Protein AF-A0A959Z1Q7-F1 (afdb_monomer_lite)

Secondary structure (DSSP, 8-state):
---S-EEEEEETTEEEEEEE---SS--TTEEEEEEE-TTSS-EEEEEEETTT-BEEEEEEES--B-HHHHHHHHHHT-BHHHHHHTHHHHBS-GGGHHHHHHHHHHHHS----

Structure (mmCIF, N/CA/C/O backbone):
data_AF-A0A959Z1Q7-F1
#
_entry.id   AF-A0A959Z1Q7-F1
#
loop_
_atom_site.group_PDB
_atom_site.id
_atom_site.type_symbol
_atom_site.label_atom_id
_atom_site.label_alt_id
_atom_site.label_comp_id
_atom_site.label_asym_id
_atom_site.label_entity_id
_atom_site.label_seq_id
_atom_site.pdbx_PDB_ins_code
_atom_site.Cartn_x
_atom_site.Cartn_y
_atom_site.Cartn_z
_atom_site.occupancy
_atom_site.B_iso_or_equiv
_atom_site.auth_seq_id
_atom_site.auth_comp_id
_atom_site.auth_asym_id
_atom_site.auth_atom_id
_atom_site.pdbx_PDB_model_num
ATOM 1 N N . ASP A 1 1 ? -19.146 14.866 0.026 1.00 66.06 1 ASP A N 1
ATOM 2 C CA . ASP A 1 1 ? -17.969 14.614 0.869 1.00 66.06 1 ASP A CA 1
ATOM 3 C C . ASP A 1 1 ? -16.755 14.454 -0.029 1.00 66.06 1 ASP A C 1
ATOM 5 O O . ASP A 1 1 ? -16.896 13.738 -1.025 1.00 66.06 1 ASP A O 1
ATOM 9 N N . PRO A 1 2 ? -15.617 15.128 0.222 1.00 77.12 2 PRO A N 1
ATOM 10 C CA . PRO A 1 2 ? -14.383 14.771 -0.466 1.00 77.12 2 PRO A CA 1
ATOM 11 C C . PRO A 1 2 ? -14.066 13.305 -0.141 1.00 77.12 2 PRO A C 1
ATOM 13 O O . PRO A 1 2 ? -14.226 12.868 0.996 1.00 77.12 2 PRO A O 1
ATOM 16 N N . GLY A 1 3 ? -13.722 12.517 -1.159 1.00 86.31 3 GLY A N 1
ATOM 17 C CA . GLY A 1 3 ? -13.393 11.102 -0.981 1.00 86.31 3 GLY A CA 1
ATOM 18 C C . GLY A 1 3 ? -12.145 10.868 -0.126 1.00 86.31 3 GLY A C 1
ATOM 19 O O . GLY A 1 3 ? -11.521 11.827 0.335 1.00 86.31 3 GLY A O 1
ATOM 20 N N . PRO A 1 4 ? -11.753 9.595 0.061 1.00 94.50 4 PRO A N 1
ATOM 21 C CA . PRO A 1 4 ? -10.433 9.246 0.568 1.00 94.50 4 PRO A CA 1
ATOM 22 C C . PRO A 1 4 ? -9.332 10.080 -0.093 1.00 94.50 4 PRO A C 1
ATOM 24 O O . PRO A 1 4 ? -9.371 10.353 -1.295 1.00 94.50 4 PRO A O 1
ATOM 27 N N . TRP A 1 5 ? -8.343 10.493 0.699 1.00 95.12 5 TRP A N 1
ATOM 28 C CA . TRP A 1 5 ? -7.216 11.252 0.173 1.00 95.12 5 TRP A CA 1
ATOM 29 C C . TRP A 1 5 ? -6.472 10.432 -0.884 1.00 95.12 5 TRP A C 1
ATOM 31 O O . TRP A 1 5 ? -6.224 9.240 -0.692 1.00 95.12 5 TRP A O 1
ATOM 41 N N . PHE A 1 6 ? -6.111 11.075 -1.991 1.00 95.31 6 PHE A N 1
ATOM 42 C CA . PHE A 1 6 ? -5.273 10.474 -3.016 1.00 95.31 6 PHE A CA 1
ATOM 43 C C . PHE A 1 6 ? -4.329 11.521 -3.604 1.00 95.31 6 PHE A C 1
ATOM 45 O O . PHE A 1 6 ? -4.653 12.710 -3.681 1.00 95.31 6 PHE A O 1
ATOM 52 N N . ASN A 1 7 ? -3.171 11.065 -4.063 1.00 95.12 7 ASN A N 1
ATOM 53 C CA . ASN A 1 7 ? -2.274 11.857 -4.884 1.00 95.12 7 ASN A CA 1
ATOM 54 C C . ASN A 1 7 ? -1.623 10.964 -5.943 1.00 95.12 7 ASN A C 1
ATOM 56 O O . ASN A 1 7 ? -1.340 9.792 -5.704 1.00 95.12 7 ASN A O 1
ATOM 60 N N . SER A 1 8 ? -1.394 11.518 -7.127 1.00 93.81 8 SER A N 1
ATOM 61 C CA . SER A 1 8 ? -0.656 10.842 -8.187 1.00 93.81 8 SER A CA 1
ATOM 62 C C . SER A 1 8 ? 0.303 11.814 -8.849 1.00 93.81 8 SER A C 1
ATOM 64 O O . SER A 1 8 ? -0.072 12.948 -9.152 1.00 93.81 8 SER A O 1
ATOM 66 N N . ALA A 1 9 ? 1.509 11.343 -9.131 1.00 93.94 9 ALA A N 1
ATOM 67 C CA . ALA A 1 9 ? 2.530 12.072 -9.855 1.00 93.94 9 ALA A CA 1
ATOM 68 C C . ALA A 1 9 ? 3.157 11.161 -10.911 1.00 93.94 9 ALA A C 1
ATOM 70 O O . ALA A 1 9 ? 3.268 9.949 -10.732 1.00 93.94 9 ALA A O 1
ATOM 71 N N . LYS A 1 10 ? 3.588 11.758 -12.019 1.00 91.25 10 LYS A N 1
ATOM 72 C CA . LYS A 1 10 ? 4.321 11.060 -13.071 1.00 91.25 10 LYS A CA 1
ATOM 73 C C . LYS A 1 10 ? 5.667 11.738 -13.272 1.00 91.25 10 LYS A C 1
ATOM 75 O O . LYS A 1 10 ? 5.722 12.930 -13.567 1.00 91.25 10 LYS A O 1
ATOM 80 N N . PHE A 1 11 ? 6.736 10.970 -13.118 1.00 84.56 11 PHE A N 1
ATOM 81 C CA . PHE A 1 11 ? 8.116 11.404 -13.292 1.00 84.56 11 PHE A CA 1
ATOM 82 C C . PHE A 1 11 ? 8.712 10.632 -14.467 1.00 84.56 11 PHE A C 1
ATOM 84 O O . PHE A 1 11 ? 9.117 9.481 -14.317 1.00 84.56 11 PHE A O 1
ATOM 91 N N . PHE A 1 12 ? 8.746 11.254 -15.649 1.00 87.44 12 PHE A N 1
ATOM 92 C CA . PHE A 1 12 ? 9.100 10.576 -16.902 1.00 87.44 12 PHE A CA 1
ATOM 93 C C . PHE A 1 12 ? 8.224 9.327 -17.126 1.00 87.44 12 PHE A C 1
ATOM 95 O O . PHE A 1 12 ? 7.003 9.449 -17.255 1.00 87.44 12 PHE A O 1
ATOM 102 N N . ASP A 1 13 ? 8.833 8.141 -17.129 1.00 85.06 13 ASP A N 1
ATOM 103 C CA . ASP A 1 13 ? 8.165 6.851 -17.315 1.00 85.06 13 ASP A CA 1
ATOM 104 C C . ASP A 1 13 ? 7.756 6.181 -15.992 1.00 85.06 13 ASP A C 1
ATOM 106 O O . ASP A 1 13 ? 7.189 5.090 -16.002 1.00 85.06 13 ASP A O 1
ATOM 110 N N . ILE A 1 14 ? 8.029 6.818 -14.848 1.00 85.38 14 ILE A N 1
ATOM 111 C CA . ILE A 1 14 ? 7.718 6.290 -13.518 1.00 85.38 14 ILE A CA 1
ATOM 112 C C . ILE A 1 14 ? 6.447 6.951 -12.993 1.00 85.38 14 ILE A C 1
ATOM 114 O O . ILE A 1 14 ? 6.337 8.176 -12.931 1.00 85.38 14 ILE A O 1
ATOM 118 N N . GLU A 1 15 ? 5.492 6.128 -12.572 1.00 91.25 15 GLU A N 1
ATOM 119 C CA . GLU A 1 15 ? 4.286 6.590 -11.887 1.00 91.25 15 GLU A CA 1
ATOM 120 C C . GLU A 1 15 ? 4.429 6.418 -10.381 1.00 91.25 15 GLU A C 1
ATOM 122 O O . GLU A 1 15 ? 4.922 5.397 -9.905 1.00 91.25 15 GLU A O 1
ATOM 127 N N . TYR A 1 16 ? 4.010 7.440 -9.645 1.00 94.44 16 TYR A N 1
ATOM 128 C CA . TYR A 1 16 ? 3.855 7.411 -8.203 1.00 94.44 16 TYR A CA 1
ATOM 129 C C . TYR A 1 16 ? 2.389 7.658 -7.871 1.00 94.44 16 TYR A C 1
ATOM 131 O O . TYR A 1 16 ? 1.799 8.637 -8.334 1.00 94.44 16 TYR A O 1
ATOM 139 N N . GLN A 1 17 ? 1.795 6.784 -7.071 1.00 95.81 17 GLN A N 1
ATOM 140 C CA . GLN A 1 17 ? 0.419 6.924 -6.615 1.00 95.81 17 GLN A CA 1
ATOM 141 C C . GLN A 1 17 ? 0.351 6.672 -5.118 1.00 95.81 17 GLN A C 1
ATOM 143 O O . GLN A 1 17 ? 1.027 5.793 -4.591 1.00 95.81 17 GLN A O 1
ATOM 148 N N . THR A 1 18 ? -0.498 7.423 -4.437 1.00 97.25 18 THR A N 1
ATOM 149 C CA . THR A 1 18 ? -0.804 7.199 -3.034 1.00 97.25 18 THR A CA 1
ATOM 150 C C . THR A 1 18 ? -2.299 7.340 -2.800 1.00 97.25 18 THR A C 1
ATOM 152 O O . THR A 1 18 ? -2.951 8.230 -3.352 1.00 97.25 18 THR A O 1
ATOM 155 N N . TYR A 1 19 ? -2.841 6.411 -2.021 1.00 97.19 19 TYR A N 1
ATOM 156 C CA . TYR A 1 19 ? -4.251 6.341 -1.662 1.00 97.19 19 TYR A CA 1
ATOM 157 C C . TYR A 1 19 ? -4.353 6.131 -0.157 1.00 97.19 19 TYR A C 1
ATOM 159 O O . TYR A 1 19 ? -3.702 5.237 0.381 1.00 97.19 19 TYR A O 1
ATOM 167 N N . GLY A 1 20 ? -5.191 6.913 0.517 1.00 97.19 20 GLY A N 1
ATOM 168 C CA . GLY A 1 20 ? -5.398 6.814 1.958 1.00 97.19 20 GLY A CA 1
ATOM 169 C C . GLY A 1 20 ? -4.235 7.384 2.771 1.00 97.19 20 GLY A C 1
ATOM 170 O O . GLY A 1 20 ? -3.595 8.354 2.375 1.00 97.19 20 GLY A O 1
ATOM 171 N N . ARG A 1 21 ? -3.984 6.824 3.954 1.00 96.62 21 ARG A N 1
ATOM 172 C CA . ARG A 1 21 ? -2.990 7.326 4.907 1.00 96.62 21 ARG A CA 1
ATOM 173 C C . ARG A 1 21 ? -1.774 6.411 4.956 1.00 96.62 21 ARG A C 1
ATOM 175 O O . ARG A 1 21 ? -1.853 5.290 5.450 1.00 96.62 21 ARG A O 1
ATOM 182 N N . VAL A 1 22 ? -0.642 6.940 4.502 1.00 96.56 22 VAL A N 1
ATOM 183 C CA . VAL A 1 22 ? 0.655 6.258 4.509 1.00 96.56 22 VAL A CA 1
ATOM 184 C C . VAL A 1 22 ? 1.685 7.178 5.172 1.00 96.56 22 VAL A C 1
ATOM 186 O O . VAL A 1 22 ? 2.263 8.034 4.499 1.00 96.56 22 VAL A O 1
ATOM 189 N N . PRO A 1 23 ? 1.847 7.106 6.505 1.00 93.62 23 PRO A N 1
ATOM 190 C CA . PRO A 1 23 ? 2.737 8.007 7.226 1.00 93.62 23 PRO A CA 1
ATOM 191 C C . PRO A 1 23 ? 4.209 7.673 6.943 1.00 93.62 23 PRO A C 1
ATOM 193 O O . PRO A 1 23 ? 4.555 6.523 6.689 1.00 93.62 23 PRO A O 1
ATOM 196 N N . ALA A 1 24 ? 5.083 8.682 7.011 1.00 92.50 24 ALA A N 1
ATOM 197 C CA . ALA A 1 24 ? 6.528 8.490 6.845 1.00 92.50 24 ALA A CA 1
ATOM 198 C C . ALA A 1 24 ? 7.139 7.629 7.967 1.00 92.50 24 ALA A C 1
ATOM 200 O O . ALA A 1 24 ? 8.100 6.899 7.738 1.00 92.50 24 ALA A O 1
ATOM 201 N N . GLU A 1 25 ? 6.554 7.701 9.164 1.00 94.31 25 GLU A N 1
ATOM 202 C CA . GLU A 1 25 ? 6.889 6.863 10.312 1.00 94.31 25 GLU A CA 1
ATOM 203 C C . GLU A 1 25 ? 5.666 6.034 10.704 1.00 94.31 25 GLU A C 1
ATOM 205 O O . GLU A 1 25 ? 4.552 6.555 10.809 1.00 94.31 25 GLU A O 1
ATOM 210 N N . LEU A 1 26 ? 5.862 4.733 10.918 1.00 94.06 26 LEU A N 1
ATOM 211 C CA . LEU A 1 26 ? 4.768 3.835 11.261 1.00 94.06 26 LEU A CA 1
ATOM 212 C C . LEU A 1 26 ? 4.284 4.106 12.692 1.00 94.06 26 LEU A C 1
ATOM 214 O O . LEU A 1 26 ? 5.027 3.953 13.660 1.00 94.06 26 LEU A O 1
ATOM 218 N N . GLU A 1 27 ? 3.020 4.498 12.824 1.00 94.25 27 GLU A N 1
ATOM 219 C CA . GLU A 1 27 ? 2.416 4.819 14.118 1.00 94.25 27 GLU A CA 1
ATOM 220 C C . GLU A 1 27 ? 2.209 3.575 14.996 1.00 94.25 27 GLU A C 1
ATOM 222 O O . GLU A 1 27 ? 1.988 2.456 14.519 1.00 94.25 27 GLU A O 1
ATOM 227 N N . ALA A 1 28 ? 2.214 3.784 16.317 1.00 93.00 28 ALA A N 1
ATOM 228 C CA . ALA A 1 28 ? 1.871 2.747 17.281 1.00 93.00 28 ALA A CA 1
ATOM 229 C C . ALA A 1 28 ? 0.441 2.236 17.027 1.00 93.00 28 ALA A C 1
ATOM 231 O O . ALA A 1 28 ? -0.531 2.968 17.184 1.00 93.00 28 ALA A O 1
ATOM 232 N N . GLY A 1 29 ? 0.323 0.965 16.633 1.00 96.31 29 GLY A N 1
ATOM 233 C CA . GLY A 1 29 ? -0.954 0.329 16.288 1.00 96.31 29 GLY A CA 1
ATOM 234 C C . GLY A 1 29 ? -1.157 0.086 14.793 1.00 96.31 29 GLY A C 1
ATOM 235 O O . GLY A 1 29 ? -2.103 -0.613 14.435 1.00 96.31 29 GLY A O 1
ATOM 236 N N . HIS A 1 30 ? -0.262 0.572 13.930 1.00 97.56 30 HIS A N 1
ATOM 237 C CA . HIS A 1 30 ? -0.265 0.256 12.502 1.00 97.56 30 HIS A CA 1
ATOM 238 C C . HIS A 1 30 ? 0.804 -0.767 12.154 1.00 97.56 30 HIS A C 1
ATOM 240 O O . HIS A 1 30 ? 1.859 -0.823 12.784 1.00 97.56 30 HIS A O 1
ATOM 246 N N . ASP A 1 31 ? 0.515 -1.580 11.153 1.00 97.62 31 ASP A N 1
ATOM 247 C CA . ASP A 1 31 ? 1.470 -2.479 10.531 1.00 97.62 31 ASP A CA 1
ATOM 248 C C . ASP A 1 31 ? 1.639 -2.107 9.062 1.00 97.62 31 ASP A C 1
ATOM 250 O O . ASP A 1 31 ? 0.800 -1.399 8.490 1.00 97.62 31 ASP A O 1
ATOM 254 N N . ALA A 1 32 ? 2.727 -2.576 8.466 1.00 97.06 32 ALA A N 1
ATOM 255 C CA . ALA A 1 32 ? 3.013 -2.295 7.075 1.00 97.06 32 ALA A CA 1
ATOM 256 C C . ALA A 1 32 ? 3.736 -3.446 6.382 1.00 97.06 32 ALA A C 1
ATOM 258 O O . ALA A 1 32 ? 4.464 -4.218 7.000 1.00 97.06 32 ALA A O 1
ATOM 259 N N . HIS A 1 33 ? 3.569 -3.511 5.064 1.00 95.50 33 HIS A N 1
ATOM 260 C CA . HIS A 1 33 ? 4.296 -4.433 4.201 1.00 95.50 33 HIS A CA 1
ATOM 261 C C . HIS A 1 33 ? 4.777 -3.699 2.966 1.00 95.50 33 HIS A C 1
ATOM 263 O O . HIS A 1 33 ? 3.985 -3.053 2.277 1.00 95.50 33 HIS A O 1
ATOM 269 N N . THR A 1 34 ? 6.065 -3.836 2.673 1.00 93.38 34 THR A N 1
ATOM 270 C CA . THR A 1 34 ? 6.651 -3.339 1.432 1.00 93.38 34 THR A CA 1
ATOM 271 C C . THR A 1 34 ? 6.983 -4.519 0.546 1.00 93.38 34 THR A C 1
ATOM 273 O O . THR A 1 34 ? 7.769 -5.387 0.918 1.00 93.38 34 THR A O 1
ATOM 276 N N . TRP A 1 35 ? 6.411 -4.519 -0.647 1.00 91.62 35 TRP A N 1
ATOM 277 C CA . TRP A 1 35 ? 6.807 -5.410 -1.717 1.00 91.62 35 TRP A CA 1
ATOM 278 C C . TRP A 1 35 ? 7.600 -4.624 -2.759 1.00 91.62 35 TRP A C 1
ATOM 280 O O . TRP A 1 35 ? 7.174 -3.550 -3.185 1.00 91.62 35 TRP A O 1
ATOM 290 N N . GLU A 1 36 ? 8.733 -5.175 -3.182 1.00 89.94 36 GLU A N 1
ATOM 291 C CA . GLU A 1 36 ? 9.559 -4.650 -4.265 1.00 89.94 36 GLU A CA 1
ATOM 292 C C . GLU A 1 36 ? 9.734 -5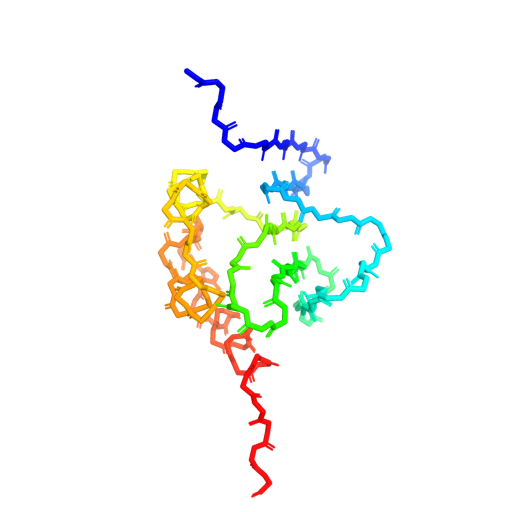.737 -5.326 1.00 89.94 36 GLU A C 1
ATOM 294 O O . GLU A 1 36 ? 10.009 -6.899 -5.018 1.00 89.94 36 GLU A O 1
ATOM 299 N N . HIS A 1 37 ? 9.549 -5.370 -6.591 1.00 87.56 37 HIS A N 1
ATOM 300 C CA . HIS A 1 37 ? 9.781 -6.282 -7.698 1.00 87.56 37 HIS A CA 1
ATOM 301 C C . HIS A 1 37 ? 11.291 -6.510 -7.893 1.00 87.56 37 HIS A C 1
ATOM 303 O O . HIS A 1 37 ? 12.054 -5.550 -7.800 1.00 87.56 37 HIS A O 1
ATOM 309 N N . PRO A 1 38 ? 11.748 -7.722 -8.270 1.00 85.00 38 PRO A N 1
ATOM 310 C CA . PRO A 1 38 ? 13.178 -8.019 -8.420 1.00 85.00 38 PRO A CA 1
ATOM 311 C C . PRO A 1 38 ? 13.946 -7.164 -9.442 1.00 85.00 38 PRO A C 1
ATOM 313 O O . PRO A 1 38 ? 15.172 -7.182 -9.448 1.00 85.00 38 PRO A O 1
ATOM 316 N N . ASP A 1 39 ? 13.254 -6.445 -10.331 1.00 85.00 39 ASP A N 1
ATOM 317 C CA . ASP A 1 39 ? 13.892 -5.504 -11.263 1.00 85.00 39 ASP A CA 1
ATOM 318 C C . ASP A 1 39 ? 14.210 -4.133 -10.636 1.00 85.00 39 ASP A C 1
ATOM 320 O O . ASP A 1 39 ? 14.814 -3.295 -11.307 1.00 85.00 39 ASP A O 1
ATOM 324 N N . GLY A 1 40 ? 13.794 -3.895 -9.385 1.00 85.62 40 GLY A N 1
ATOM 325 C CA . GLY A 1 40 ? 14.011 -2.654 -8.639 1.00 85.62 40 GLY A CA 1
ATOM 326 C C . GLY A 1 40 ? 13.237 -1.447 -9.178 1.00 85.62 40 GLY A C 1
ATOM 327 O O . GLY A 1 40 ? 13.526 -0.312 -8.810 1.00 85.62 40 GLY A O 1
ATOM 328 N N . ARG A 1 41 ? 12.279 -1.649 -10.094 1.00 87.38 41 ARG A N 1
ATOM 329 C CA . ARG A 1 41 ? 11.545 -0.552 -10.756 1.00 87.38 41 ARG A CA 1
ATOM 330 C C . ARG A 1 41 ? 10.136 -0.358 -10.225 1.00 87.38 41 ARG A C 1
ATOM 332 O O . ARG A 1 41 ? 9.460 0.575 -10.653 1.00 87.38 41 ARG A O 1
ATOM 339 N N . ARG A 1 42 ? 9.665 -1.269 -9.374 1.00 89.12 42 ARG A N 1
ATOM 340 C CA . ARG A 1 42 ? 8.266 -1.349 -8.957 1.00 89.12 42 ARG A CA 1
ATOM 341 C C . ARG A 1 42 ? 8.180 -1.693 -7.487 1.00 89.12 42 ARG A C 1
ATOM 343 O O . ARG A 1 42 ? 8.830 -2.641 -7.050 1.00 89.12 42 ARG A O 1
ATOM 350 N N . SER A 1 43 ? 7.344 -0.979 -6.751 1.00 92.62 43 SER A N 1
ATOM 351 C CA . SER A 1 43 ? 7.077 -1.303 -5.357 1.00 92.62 43 SER A CA 1
ATOM 352 C C . SER A 1 43 ? 5.680 -0.886 -4.927 1.00 92.62 43 SER A C 1
ATOM 354 O O . SER A 1 43 ? 5.089 0.046 -5.478 1.00 92.62 43 SER A O 1
ATOM 356 N N . LEU A 1 44 ? 5.162 -1.605 -3.933 1.00 94.12 44 LEU A N 1
ATOM 357 C CA . LEU A 1 44 ? 3.952 -1.266 -3.196 1.00 94.12 44 LEU A CA 1
ATOM 358 C C . LEU A 1 44 ? 4.282 -1.248 -1.705 1.00 94.12 44 LEU A C 1
ATOM 360 O O . LEU A 1 44 ? 4.879 -2.191 -1.194 1.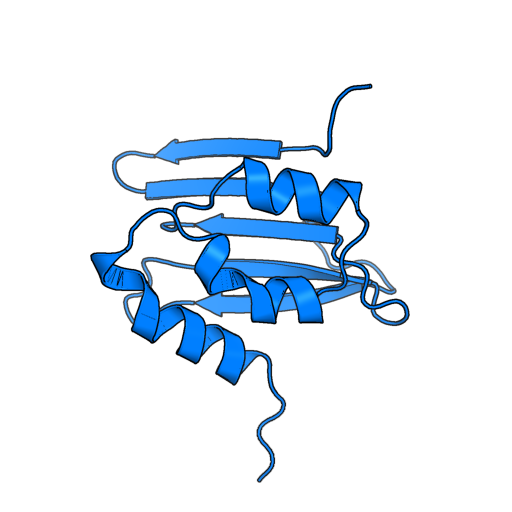00 94.12 44 LEU A O 1
ATOM 364 N N . HIS A 1 45 ? 3.864 -0.201 -1.005 1.00 96.50 45 HIS A N 1
ATOM 365 C CA . HIS A 1 45 ? 3.942 -0.103 0.448 1.00 96.50 45 HIS A CA 1
ATOM 366 C C . HIS A 1 45 ? 2.532 0.039 1.011 1.00 96.50 45 HIS A C 1
ATOM 368 O O . HIS A 1 45 ? 1.876 1.054 0.787 1.00 96.50 45 HIS A O 1
ATOM 374 N N . LEU A 1 46 ? 2.060 -1.003 1.688 1.00 97.38 46 LEU A N 1
ATOM 375 C CA . LEU A 1 46 ? 0.708 -1.133 2.224 1.00 97.38 46 LEU A CA 1
ATOM 376 C C . LEU A 1 46 ? 0.732 -0.864 3.728 1.00 97.38 46 LEU A C 1
ATOM 378 O O . LEU A 1 46 ? 1.597 -1.398 4.416 1.00 97.38 46 LEU A O 1
ATOM 382 N N . VAL A 1 47 ? -0.235 -0.098 4.235 1.00 98.31 47 VAL A N 1
ATOM 383 C CA . VAL A 1 47 ? -0.376 0.222 5.665 1.00 98.31 47 VAL A CA 1
ATOM 384 C C . VAL A 1 47 ? -1.781 -0.132 6.147 1.00 98.31 47 VAL A C 1
ATOM 386 O O . VAL A 1 47 ? -2.772 0.124 5.453 1.00 98.31 47 VAL A O 1
ATOM 389 N N . TRP A 1 48 ? -1.882 -0.722 7.338 1.00 98.38 48 TRP A N 1
ATOM 390 C CA . TRP A 1 48 ? -3.153 -1.112 7.955 1.00 98.38 48 TRP A CA 1
ATOM 391 C C . TRP A 1 48 ? -3.111 -1.046 9.488 1.00 98.38 48 TRP A C 1
ATOM 393 O O . TRP A 1 48 ? -2.050 -0.983 10.103 1.00 98.38 48 TRP A O 1
ATOM 403 N N . GLU A 1 49 ? -4.278 -1.074 10.129 1.00 98.25 49 GLU A N 1
ATOM 404 C CA . GLU A 1 49 ? -4.408 -1.184 11.589 1.00 98.25 49 GLU A CA 1
ATOM 405 C C . GLU A 1 49 ? -4.093 -2.619 12.060 1.00 98.25 49 GLU A C 1
ATOM 407 O O . GLU A 1 49 ? -4.734 -3.567 11.610 1.00 98.25 49 GLU A O 1
ATOM 412 N N . LYS A 1 50 ? -3.163 -2.807 13.011 1.00 96.19 50 LYS A N 1
ATOM 413 C CA . LYS A 1 50 ? -2.705 -4.136 13.482 1.00 96.19 50 LYS A CA 1
ATOM 414 C C . LYS A 1 50 ? -3.843 -5.062 13.908 1.00 96.19 50 LYS A C 1
ATOM 416 O O . LYS A 1 50 ? -3.839 -6.240 13.566 1.00 96.19 50 LYS A O 1
ATOM 421 N N . VAL A 1 51 ? -4.788 -4.530 14.686 1.00 96.25 51 VAL A N 1
ATOM 422 C CA . VAL A 1 51 ? -5.827 -5.324 15.361 1.00 96.25 51 VAL A CA 1
ATOM 423 C C . VAL A 1 51 ? -7.039 -5.550 14.464 1.00 96.25 51 VAL A C 1
ATOM 425 O O . VAL A 1 51 ? -7.451 -6.687 14.267 1.00 96.25 51 VAL A O 1
ATOM 428 N N . SER A 1 52 ? -7.612 -4.478 13.912 1.00 97.75 52 SER A N 1
ATOM 429 C CA . SER A 1 52 ? -8.811 -4.563 13.065 1.00 97.75 52 SER A CA 1
ATOM 430 C C . SER A 1 52 ? -8.503 -5.086 11.662 1.00 97.75 52 SER A C 1
ATOM 432 O O . SER A 1 52 ? -9.412 -5.479 10.935 1.00 97.75 52 SER A O 1
ATOM 434 N N . ARG A 1 53 ? -7.224 -5.042 11.264 1.00 97.56 53 ARG A N 1
ATOM 435 C CA . ARG A 1 53 ? -6.752 -5.274 9.897 1.00 97.56 53 ARG A CA 1
ATOM 436 C C . ARG A 1 53 ? -7.371 -4.337 8.865 1.00 97.56 53 ARG A C 1
ATOM 438 O O . ARG A 1 53 ? -7.302 -4.622 7.672 1.00 97.56 53 ARG A O 1
ATOM 445 N N . ARG A 1 54 ? -7.939 -3.203 9.288 1.00 98.38 54 ARG A N 1
ATOM 446 C CA . ARG A 1 54 ? -8.489 -2.198 8.376 1.00 98.38 54 ARG A CA 1
ATOM 447 C C . ARG A 1 54 ? -7.375 -1.603 7.525 1.00 98.38 54 ARG A C 1
ATOM 449 O O . ARG A 1 54 ? -6.385 -1.106 8.062 1.00 98.38 54 ARG A O 1
ATOM 456 N N . PHE A 1 55 ? -7.550 -1.645 6.210 1.00 98.38 55 PHE A N 1
ATOM 457 C CA . PHE A 1 55 ? -6.641 -1.016 5.266 1.00 98.38 55 PHE A CA 1
ATOM 458 C C . PHE A 1 55 ? -6.667 0.506 5.435 1.00 98.38 55 PHE A C 1
ATOM 460 O O . PHE A 1 55 ? -7.735 1.116 5.490 1.00 98.38 55 PHE A O 1
ATOM 467 N N . LEU A 1 56 ? -5.483 1.110 5.530 1.00 98.19 56 LEU A N 1
ATOM 468 C CA . LEU A 1 56 ? -5.329 2.548 5.736 1.00 98.19 56 LEU A CA 1
ATOM 469 C C . LEU A 1 56 ? -4.830 3.255 4.487 1.00 98.19 56 LEU A C 1
ATOM 471 O O . LEU A 1 56 ? -5.280 4.366 4.214 1.00 98.19 56 LEU A O 1
ATOM 475 N N . GLY A 1 57 ? -3.926 2.636 3.730 1.00 97.94 57 GLY A N 1
ATOM 476 C CA . GLY A 1 57 ? -3.427 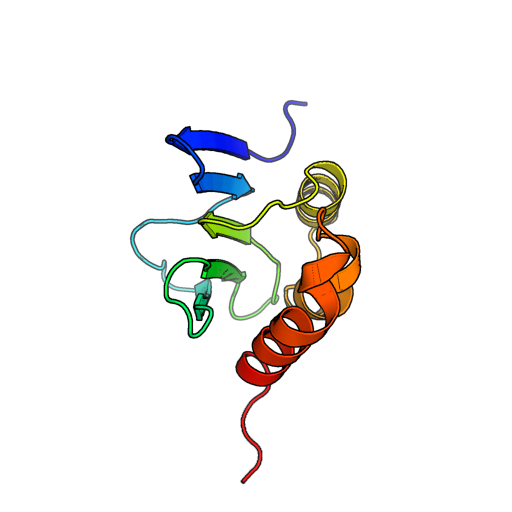3.234 2.504 1.00 97.94 57 GLY A CA 1
ATOM 477 C C . GLY A 1 57 ? -2.324 2.451 1.808 1.00 97.94 57 GLY A C 1
ATOM 478 O O . GLY A 1 57 ? -1.801 1.463 2.327 1.00 97.94 57 GLY A O 1
ATOM 479 N N . VAL A 1 58 ? -1.979 2.916 0.609 1.00 97.75 58 VAL A N 1
ATOM 480 C CA . VAL A 1 58 ? -0.900 2.372 -0.217 1.00 97.75 58 VAL A CA 1
ATOM 481 C C . VAL A 1 58 ? -0.069 3.491 -0.831 1.00 97.75 58 VAL A C 1
ATOM 483 O O . VAL A 1 58 ? -0.629 4.487 -1.283 1.00 97.75 58 VAL A O 1
ATOM 486 N N . ASN A 1 59 ? 1.248 3.303 -0.890 1.00 97.69 59 ASN A N 1
ATOM 487 C CA . ASN A 1 59 ? 2.114 3.981 -1.852 1.00 97.69 59 ASN A CA 1
ATOM 488 C C . ASN A 1 59 ? 2.490 2.992 -2.953 1.00 97.69 59 ASN A C 1
ATOM 490 O O . ASN A 1 59 ? 2.851 1.852 -2.666 1.00 97.69 59 ASN A O 1
ATOM 494 N N . ALA A 1 60 ? 2.436 3.436 -4.200 1.00 95.00 60 ALA A N 1
ATOM 495 C CA . ALA A 1 60 ? 2.828 2.672 -5.369 1.00 95.00 60 ALA A CA 1
ATOM 496 C C . ALA A 1 60 ? 3.856 3.453 -6.177 1.00 95.00 60 ALA A C 1
ATOM 498 O O . ALA A 1 60 ? 3.643 4.626 -6.480 1.00 95.00 60 ALA A O 1
ATOM 499 N N . LEU A 1 61 ? 4.953 2.793 -6.534 1.00 93.88 61 LEU A N 1
ATOM 500 C CA . LEU A 1 61 ? 6.002 3.336 -7.389 1.00 93.88 61 LEU A CA 1
ATOM 501 C C . LEU A 1 61 ? 6.201 2.406 -8.583 1.00 93.88 61 LEU A C 1
ATOM 503 O O . LEU A 1 61 ? 6.311 1.195 -8.411 1.00 93.88 61 LEU A O 1
ATOM 507 N N . GLY A 1 62 ? 6.222 2.956 -9.796 1.00 90.62 62 GLY A N 1
ATOM 508 C CA . GLY A 1 62 ? 6.379 2.194 -11.040 1.00 90.62 62 GLY A CA 1
ATOM 509 C C . GLY A 1 62 ? 5.222 1.234 -11.344 1.00 90.62 62 GLY A C 1
ATOM 510 O O . GLY A 1 62 ? 5.343 0.376 -12.220 1.00 90.62 62 GLY A O 1
ATOM 511 N N . VAL A 1 63 ? 4.107 1.366 -10.624 1.00 87.69 63 VAL A N 1
ATOM 512 C CA . VAL A 1 63 ? 2.918 0.518 -10.716 1.00 87.69 63 VAL A CA 1
ATOM 513 C C . VAL A 1 63 ? 1.701 1.393 -10.982 1.00 87.69 63 VAL A C 1
ATOM 515 O O . VAL A 1 63 ? 1.489 2.372 -10.277 1.00 87.69 63 VAL A O 1
ATOM 518 N N . ARG A 1 64 ? 0.890 0.998 -11.970 1.00 88.19 64 ARG A N 1
ATOM 519 C CA . ARG A 1 64 ? -0.402 1.620 -12.273 1.00 88.19 64 ARG A CA 1
ATOM 520 C C . ARG A 1 64 ? -1.547 0.922 -11.552 1.00 88.19 64 ARG A C 1
ATOM 522 O O . ARG A 1 64 ? -1.983 -0.162 -11.961 1.00 88.19 64 ARG A O 1
ATOM 529 N N . LEU A 1 65 ? -2.056 1.573 -10.518 1.00 91.00 65 LEU A N 1
ATOM 530 C CA . LEU A 1 65 ? -3.235 1.177 -9.761 1.00 91.00 65 LEU A CA 1
ATOM 531 C C . LEU A 1 65 ? -4.499 1.840 -10.317 1.00 91.00 65 LEU A C 1
ATOM 533 O O . LEU A 1 65 ? -4.491 3.010 -10.709 1.00 91.00 65 LEU A O 1
ATOM 537 N N . ARG A 1 66 ? -5.608 1.096 -10.314 1.00 91.56 66 ARG A N 1
ATOM 538 C CA . ARG A 1 66 ? -6.946 1.599 -10.651 1.00 91.56 66 ARG A CA 1
ATOM 539 C C . ARG A 1 66 ? -7.504 2.408 -9.483 1.00 91.56 66 ARG A C 1
ATOM 541 O O . ARG A 1 66 ? -7.754 1.849 -8.414 1.00 91.56 66 ARG A O 1
ATOM 548 N N . HIS A 1 67 ? -7.718 3.706 -9.704 1.00 92.75 67 HIS A N 1
ATOM 549 C CA . HIS A 1 67 ? -8.223 4.630 -8.686 1.00 92.75 67 HIS A CA 1
ATOM 550 C C . HIS A 1 67 ? -9.537 4.144 -8.072 1.00 92.75 67 HIS A C 1
ATOM 552 O O . HIS A 1 67 ? -9.663 4.123 -6.854 1.00 92.75 67 HIS A O 1
ATOM 558 N N . GLU A 1 68 ? -10.476 3.683 -8.898 1.00 93.38 68 GLU A N 1
ATOM 559 C CA . GLU A 1 68 ? -11.814 3.282 -8.460 1.00 93.38 68 GLU A CA 1
ATOM 560 C C . GLU A 1 68 ? -11.779 2.103 -7.480 1.00 93.38 68 GLU A C 1
ATOM 562 O O . GLU A 1 68 ? -12.631 2.000 -6.603 1.00 93.38 68 GLU A O 1
ATOM 567 N N . VAL A 1 69 ? -10.784 1.219 -7.605 1.00 94.19 69 VAL A N 1
ATOM 568 C CA . VAL A 1 69 ? -10.648 0.044 -6.736 1.00 94.19 69 VAL A CA 1
ATOM 569 C C . VAL A 1 69 ? -10.138 0.449 -5.353 1.00 94.19 69 VAL A C 1
ATOM 571 O O . VAL A 1 69 ? -10.719 0.049 -4.347 1.00 94.19 69 VAL A O 1
ATOM 574 N N . PHE A 1 70 ? -9.090 1.276 -5.290 1.00 95.38 70 PHE A N 1
ATOM 575 C CA . PHE A 1 70 ? -8.548 1.741 -4.009 1.00 95.38 70 PHE A CA 1
ATOM 576 C C . PHE A 1 70 ? -9.456 2.761 -3.316 1.00 95.38 70 PHE A C 1
ATOM 578 O O . PHE A 1 70 ? -9.572 2.720 -2.093 1.00 95.38 70 PHE A O 1
ATOM 585 N N . ASP A 1 71 ? -10.136 3.629 -4.069 1.00 95.88 71 ASP A N 1
ATOM 586 C CA . ASP A 1 71 ? -11.159 4.529 -3.526 1.00 95.88 71 ASP A CA 1
ATOM 587 C C . ASP A 1 71 ? -12.298 3.728 -2.873 1.00 95.88 71 ASP A C 1
ATOM 589 O O . ASP A 1 71 ? -12.644 3.993 -1.720 1.00 95.88 71 ASP A O 1
ATOM 593 N N . ALA A 1 72 ? -12.806 2.685 -3.545 1.00 96.06 72 ALA A N 1
ATOM 594 C CA . ALA A 1 72 ? -13.838 1.810 -2.991 1.00 96.06 72 ALA A CA 1
ATOM 595 C C . ALA A 1 72 ? -13.371 1.102 -1.711 1.00 96.06 72 ALA A C 1
ATOM 597 O O . ALA A 1 72 ? -14.043 1.193 -0.686 1.00 96.06 72 ALA A O 1
ATOM 598 N N . TRP A 1 73 ? -12.190 0.474 -1.718 1.00 97.31 73 TRP A N 1
ATOM 599 C CA . TRP A 1 73 ? -11.658 -0.200 -0.527 1.00 97.31 73 TRP A CA 1
ATOM 600 C C . TRP A 1 73 ? -11.479 0.733 0.669 1.00 97.31 73 TRP A C 1
ATOM 602 O O . TRP A 1 73 ? -11.770 0.340 1.800 1.00 97.31 73 TRP A O 1
ATOM 612 N N . LEU A 1 74 ? -11.035 1.969 0.434 1.00 97.62 74 LEU A N 1
ATOM 613 C CA . LEU A 1 74 ? -10.882 2.963 1.494 1.00 97.62 74 LEU A CA 1
ATOM 614 C C . LEU A 1 74 ? -12.234 3.455 2.024 1.00 97.62 74 LEU A C 1
ATOM 616 O O . LEU A 1 74 ? -12.379 3.635 3.232 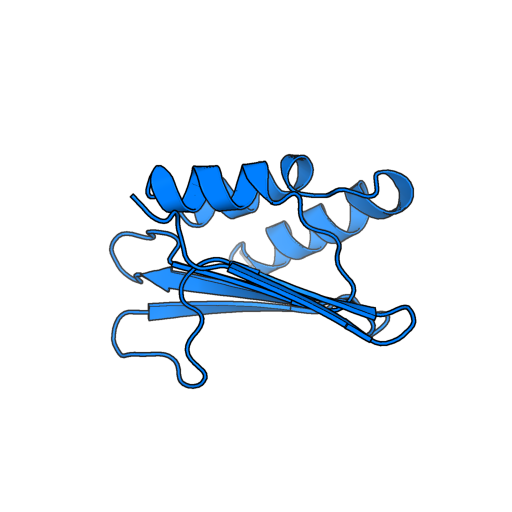1.00 97.62 74 LEU A O 1
ATOM 620 N N . ARG A 1 75 ? -13.234 3.641 1.154 1.00 96.50 75 ARG A N 1
ATOM 621 C CA . ARG A 1 75 ? -14.597 4.026 1.564 1.00 96.50 75 ARG A CA 1
ATOM 622 C C . ARG A 1 75 ? -15.308 2.929 2.344 1.00 96.50 75 ARG A C 1
ATOM 624 O O . ARG A 1 75 ? -15.994 3.221 3.317 1.00 96.50 75 ARG A O 1
ATOM 631 N N . GLU A 1 76 ? -15.151 1.687 1.907 1.00 96.69 76 GLU A N 1
ATOM 632 C CA . GLU A 1 76 ? -15.797 0.516 2.502 1.00 96.69 76 GLU A CA 1
ATOM 633 C C . GLU A 1 76 ? -15.088 0.039 3.777 1.00 96.69 76 GLU A C 1
ATOM 635 O O . GLU A 1 76 ? -15.632 -0.782 4.511 1.00 96.69 76 GLU A O 1
ATOM 640 N N . GLY A 1 77 ? -13.884 0.548 4.063 1.00 97.06 77 GLY A N 1
ATOM 641 C CA . GLY A 1 77 ? -13.083 0.097 5.198 1.00 97.06 77 GLY A CA 1
ATOM 642 C C . GLY A 1 77 ? -12.640 -1.358 5.046 1.00 97.06 77 GLY A C 1
ATOM 643 O O . GLY A 1 77 ? -12.670 -2.112 6.018 1.00 97.06 77 GLY A O 1
ATOM 644 N N . ALA A 1 78 ? -12.255 -1.752 3.829 1.00 97.88 78 ALA A N 1
ATOM 645 C CA . ALA A 1 78 ? -11.826 -3.111 3.522 1.00 97.88 78 ALA A CA 1
ATOM 646 C C . ALA A 1 78 ? -10.672 -3.564 4.433 1.00 97.88 78 ALA A C 1
ATOM 648 O O . ALA A 1 78 ? -9.830 -2.765 4.856 1.00 97.88 78 ALA A O 1
ATOM 649 N N . SER A 1 79 ? -10.602 -4.867 4.716 1.00 98.12 79 SER A N 1
ATOM 650 C CA . SER A 1 79 ? -9.434 -5.429 5.390 1.00 98.12 79 SER A CA 1
ATOM 651 C C . SER A 1 79 ? -8.252 -5.516 4.429 1.00 98.12 79 SER A C 1
ATOM 653 O O . SER A 1 79 ? -8.418 -5.706 3.222 1.00 98.12 79 SER A O 1
ATOM 655 N N . ILE A 1 80 ? -7.036 -5.441 4.961 1.00 96.75 80 ILE A N 1
ATOM 656 C CA . ILE A 1 80 ? -5.825 -5.655 4.168 1.00 96.75 80 ILE A CA 1
ATOM 657 C C . ILE A 1 80 ? -5.785 -7.064 3.540 1.00 96.75 80 ILE A C 1
ATOM 659 O O . ILE A 1 80 ? -5.267 -7.213 2.438 1.00 96.75 80 ILE A O 1
ATOM 663 N N . ASP A 1 81 ? -6.415 -8.080 4.143 1.00 94.00 81 ASP A N 1
ATOM 664 C CA . ASP A 1 81 ? -6.555 -9.407 3.516 1.00 94.00 81 ASP A CA 1
ATOM 665 C C . ASP A 1 81 ? -7.390 -9.349 2.233 1.00 94.00 81 ASP A C 1
ATOM 667 O O . ASP A 1 81 ? -7.020 -9.940 1.219 1.00 94.00 81 ASP A O 1
ATOM 671 N N . ALA A 1 82 ? -8.502 -8.605 2.260 1.00 94.12 82 ALA A N 1
ATOM 672 C CA . ALA A 1 82 ? -9.355 -8.410 1.093 1.00 94.12 82 ALA A CA 1
ATOM 673 C C . ALA A 1 82 ? -8.642 -7.598 0.001 1.00 94.12 82 ALA A C 1
ATOM 675 O O . ALA A 1 82 ? -8.776 -7.915 -1.182 1.00 94.12 82 ALA A O 1
ATOM 676 N N . VAL A 1 83 ? -7.852 -6.593 0.394 1.00 93.69 83 VAL A N 1
ATOM 677 C CA . VAL A 1 83 ? -7.011 -5.812 -0.525 1.00 93.69 83 VAL A CA 1
ATOM 678 C C . VAL A 1 83 ? -5.993 -6.719 -1.210 1.00 93.69 83 VAL A C 1
ATOM 680 O O . VAL A 1 83 ? -5.956 -6.757 -2.436 1.00 93.69 83 VAL A O 1
ATOM 683 N N . VAL A 1 84 ? -5.221 -7.502 -0.447 1.00 90.88 84 VAL A N 1
ATOM 684 C CA . VAL A 1 84 ? -4.190 -8.403 -0.990 1.00 90.88 84 VAL A CA 1
ATOM 685 C C . VAL A 1 84 ? -4.804 -9.475 -1.895 1.00 90.88 84 VAL A C 1
ATOM 687 O O . VAL A 1 84 ? -4.321 -9.677 -3.008 1.00 90.88 84 VAL A O 1
ATOM 690 N N . ALA A 1 85 ? -5.908 -10.105 -1.480 1.00 88.38 85 ALA A N 1
ATOM 691 C CA . ALA A 1 85 ? -6.629 -11.081 -2.303 1.00 88.38 85 ALA A CA 1
ATOM 692 C C . ALA A 1 85 ? -7.228 -10.460 -3.580 1.00 88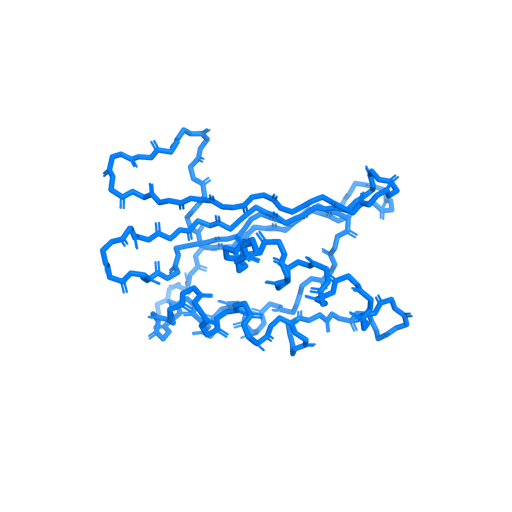.38 85 ALA A C 1
ATOM 694 O O . ALA A 1 85 ? -7.408 -11.145 -4.586 1.00 88.38 85 ALA A O 1
ATOM 695 N N . GLY A 1 86 ? -7.546 -9.165 -3.548 1.00 88.62 86 GLY A N 1
ATOM 696 C CA . GLY A 1 86 ? -8.141 -8.420 -4.650 1.00 88.62 86 GLY A CA 1
ATOM 697 C C . GLY A 1 86 ? -7.151 -7.678 -5.551 1.00 88.62 86 GLY A C 1
ATOM 698 O O . GLY A 1 86 ? -7.600 -7.034 -6.500 1.00 88.62 86 GLY A O 1
ATOM 699 N N . LEU A 1 87 ? -5.837 -7.750 -5.303 1.00 85.44 87 LEU A N 1
ATOM 700 C CA . LEU A 1 87 ? -4.828 -6.971 -6.039 1.00 85.44 87 LEU A CA 1
ATOM 701 C C . LEU A 1 87 ? -4.849 -7.206 -7.556 1.00 85.44 87 LEU A C 1
ATOM 703 O O . LEU A 1 87 ? -4.582 -6.272 -8.312 1.00 85.44 87 LEU A O 1
ATOM 707 N N . GLU A 1 88 ? -5.243 -8.398 -8.022 1.00 79.12 88 GLU A N 1
ATOM 708 C CA . GLU A 1 88 ? -5.420 -8.674 -9.459 1.00 79.12 88 GLU A CA 1
ATOM 709 C C . GLU A 1 88 ? -6.439 -7.722 -10.108 1.00 79.12 88 GLU A C 1
ATOM 711 O O . GLU A 1 88 ? -6.240 -7.264 -11.232 1.00 79.12 88 GLU A O 1
ATOM 716 N N . ARG A 1 89 ? -7.509 -7.361 -9.385 1.00 77.44 89 ARG A N 1
ATOM 717 C CA . ARG A 1 89 ? -8.547 -6.426 -9.857 1.00 77.44 89 ARG A CA 1
ATOM 718 C C . ARG A 1 89 ? -8.069 -4.980 -9.860 1.00 77.44 89 ARG A C 1
ATOM 720 O O . ARG A 1 89 ? -8.619 -4.163 -10.593 1.00 77.44 89 ARG A O 1
ATOM 727 N N . ALA A 1 90 ? -7.088 -4.660 -9.023 1.00 73.69 90 ALA A N 1
ATOM 728 C CA . ALA A 1 90 ? -6.604 -3.303 -8.824 1.00 73.69 90 ALA A CA 1
ATOM 729 C C . ALA A 1 90 ? -5.546 -2.885 -9.852 1.00 73.69 90 ALA A C 1
ATOM 731 O O . ALA A 1 90 ? -5.238 -1.699 -9.963 1.00 73.69 90 ALA A O 1
ATOM 732 N N . HIS A 1 91 ? -5.011 -3.830 -10.627 1.00 70.38 91 HIS A N 1
ATOM 733 C CA . HIS A 1 91 ? -3.963 -3.546 -11.595 1.00 70.38 91 HIS A CA 1
ATOM 734 C C . HIS A 1 91 ? -4.489 -3.107 -12.961 1.00 70.38 91 HIS A C 1
ATOM 736 O O . HIS A 1 91 ? -5.437 -3.673 -13.517 1.00 70.38 91 HIS A O 1
ATOM 742 N N . PHE A 1 92 ? -3.860 -2.070 -13.516 1.00 58.66 92 PHE A N 1
ATOM 743 C CA . PHE A 1 92 ? -4.252 -1.527 -14.813 1.00 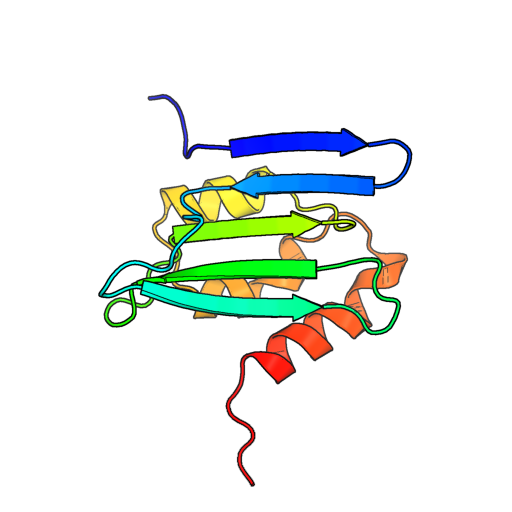58.66 92 PHE A CA 1
ATOM 744 C C . PHE A 1 92 ? -3.669 -2.322 -15.992 1.00 58.66 92 PHE A C 1
ATOM 746 O O . PHE A 1 92 ? -4.422 -2.651 -16.906 1.00 58.66 92 PHE A O 1
ATOM 753 N N . ASP A 1 93 ? -2.375 -2.674 -15.947 1.00 63.53 93 ASP A N 1
ATOM 754 C CA . ASP A 1 93 ? -1.650 -3.325 -17.053 1.00 63.53 93 ASP A CA 1
ATOM 755 C C . ASP A 1 93 ? -1.722 -4.872 -17.006 1.00 63.53 93 ASP A C 1
ATOM 757 O O . ASP A 1 93 ? -1.097 -5.493 -16.136 1.00 63.53 93 ASP A O 1
ATOM 761 N N . PRO A 1 94 ? -2.433 -5.531 -17.949 1.00 58.91 94 PRO A N 1
ATOM 762 C CA . PRO A 1 94 ? -2.665 -6.980 -17.921 1.00 58.91 94 PRO A CA 1
ATOM 763 C C . PRO A 1 94 ? -1.415 -7.822 -18.210 1.00 58.91 94 PRO A C 1
ATOM 765 O O . PRO A 1 94 ? -1.295 -8.935 -17.692 1.00 58.91 94 PRO A O 1
ATOM 768 N N . GLU A 1 95 ? -0.490 -7.302 -19.028 1.00 49.59 95 GLU A N 1
ATOM 769 C CA . GLU A 1 95 ? 0.662 -8.040 -19.578 1.00 49.59 95 GLU A CA 1
ATOM 770 C C . GLU A 1 95 ? 1.711 -8.422 -18.531 1.00 49.59 95 GLU A C 1
ATOM 772 O O . GLU A 1 95 ? 2.413 -9.418 -18.692 1.00 49.59 95 GLU A O 1
ATOM 777 N N . PHE A 1 96 ? 1.777 -7.695 -17.417 1.00 55.16 96 PHE A N 1
ATOM 778 C CA . PHE A 1 96 ? 2.723 -7.977 -16.338 1.00 55.16 96 PHE A CA 1
ATOM 779 C C . PHE A 1 96 ? 2.049 -8.594 -15.105 1.00 55.16 96 PHE A C 1
ATOM 781 O O . PHE A 1 96 ? 2.746 -8.978 -14.170 1.00 55.16 96 PHE A O 1
ATOM 788 N N . HIS A 1 97 ? 0.714 -8.725 -15.093 1.00 60.25 97 HIS A N 1
ATOM 789 C CA . HIS A 1 97 ? -0.059 -8.834 -13.851 1.00 60.25 97 HIS A CA 1
ATOM 790 C C . HIS A 1 97 ? 0.079 -10.149 -13.074 1.00 60.25 97 HIS A C 1
ATOM 792 O O . HIS A 1 97 ? 0.149 -10.145 -11.849 1.00 60.25 97 HIS A O 1
ATOM 798 N N . ARG A 1 98 ? 0.154 -11.293 -13.759 1.00 60.22 98 ARG A N 1
ATOM 799 C CA . ARG A 1 98 ? -0.009 -12.590 -13.077 1.00 60.22 98 ARG A CA 1
ATOM 800 C C . ARG A 1 98 ? 1.153 -12.985 -12.173 1.00 60.22 98 ARG A C 1
ATOM 802 O O . ARG A 1 98 ? 0.944 -13.718 -11.212 1.00 60.22 98 ARG A O 1
ATOM 809 N N . ARG A 1 99 ? 2.379 -12.578 -12.514 1.00 63.97 99 ARG A N 1
ATOM 810 C CA . ARG A 1 99 ? 3.573 -13.053 -11.802 1.00 63.97 99 ARG A CA 1
ATOM 811 C C . ARG A 1 99 ? 3.778 -12.288 -10.501 1.00 63.97 99 ARG A C 1
ATOM 813 O O . ARG A 1 99 ? 3.843 -12.907 -9.450 1.00 63.97 99 ARG A O 1
ATOM 820 N N . TYR A 1 100 ? 3.764 -10.959 -10.551 1.00 68.75 100 TYR A N 1
ATOM 821 C CA . TYR A 1 100 ? 4.075 -10.180 -9.360 1.00 68.75 100 TYR A CA 1
ATOM 822 C C . TYR A 1 100 ? 2.920 -10.108 -8.348 1.00 68.75 100 TYR A C 1
ATOM 824 O O . TYR A 1 100 ? 3.199 -10.019 -7.160 1.00 68.75 100 TYR A O 1
ATOM 832 N N . VAL A 1 101 ? 1.639 -10.172 -8.761 1.00 69.19 101 VAL A N 1
ATOM 833 C CA . VAL A 1 101 ? 0.523 -10.211 -7.786 1.00 69.19 101 VAL A CA 1
ATOM 834 C C . VAL A 1 101 ? 0.629 -11.466 -6.928 1.00 69.19 101 VAL A C 1
ATOM 836 O O . VAL A 1 101 ? 0.456 -11.407 -5.712 1.00 69.19 101 VAL A O 1
ATOM 839 N N . ARG A 1 102 ? 0.985 -12.593 -7.555 1.00 74.88 102 ARG A N 1
ATOM 840 C CA . ARG A 1 102 ? 1.279 -13.833 -6.842 1.00 74.88 102 ARG A CA 1
ATOM 841 C C . ARG A 1 102 ? 2.475 -13.665 -5.910 1.00 74.88 102 ARG A C 1
ATOM 843 O O . ARG A 1 102 ? 2.359 -14.051 -4.754 1.00 74.88 102 ARG A O 1
ATOM 850 N N . ASP A 1 103 ? 3.577 -13.088 -6.385 1.00 76.06 103 ASP A N 1
ATOM 851 C CA . ASP A 1 103 ? 4.782 -12.890 -5.568 1.00 76.06 103 ASP A CA 1
ATOM 852 C C . ASP A 1 103 ? 4.500 -11.976 -4.358 1.00 76.06 103 ASP A C 1
ATOM 854 O O . ASP A 1 103 ? 4.937 -12.262 -3.244 1.00 76.06 103 ASP A O 1
ATOM 858 N N . LEU A 1 104 ? 3.708 -10.913 -4.542 1.00 75.25 104 LEU A N 1
ATOM 859 C CA . LEU A 1 104 ? 3.283 -10.027 -3.461 1.00 75.25 104 LEU A CA 1
ATOM 860 C C . LEU A 1 104 ? 2.386 -10.761 -2.469 1.00 75.25 104 LEU A C 1
ATOM 862 O O . LEU A 1 104 ? 2.669 -10.737 -1.273 1.00 75.25 104 LEU A O 1
ATOM 866 N N . ALA A 1 105 ? 1.348 -11.450 -2.946 1.00 76.38 105 ALA A N 1
ATOM 867 C CA . ALA A 1 105 ? 0.465 -12.222 -2.081 1.00 76.38 105 ALA A CA 1
ATOM 868 C C . ALA A 1 105 ? 1.245 -13.284 -1.286 1.00 76.38 105 ALA A C 1
ATOM 870 O O . ALA A 1 105 ? 1.025 -13.430 -0.088 1.00 76.38 105 ALA A O 1
ATOM 871 N N . GLN A 1 106 ? 2.212 -13.962 -1.914 1.00 78.81 106 GLN A N 1
ATOM 872 C CA . GLN A 1 106 ? 3.110 -14.907 -1.243 1.00 78.81 106 GLN A CA 1
ATOM 873 C C . GLN A 1 106 ? 4.002 -14.230 -0.203 1.00 78.81 106 GLN A C 1
ATOM 875 O O . GLN A 1 106 ? 4.154 -14.767 0.886 1.00 78.81 106 GLN A O 1
ATOM 880 N N . SER A 1 107 ? 4.546 -13.045 -0.498 1.00 77.75 107 SER A N 1
ATOM 881 C CA . SER A 1 107 ? 5.343 -12.276 0.469 1.00 77.75 107 SER A CA 1
ATOM 882 C C . SER A 1 107 ? 4.533 -11.797 1.678 1.00 77.75 107 SER A C 1
ATOM 884 O O . SER A 1 107 ? 5.109 -11.485 2.715 1.00 77.75 107 SER A O 1
ATOM 886 N N . PHE A 1 108 ? 3.206 -11.734 1.537 1.00 75.56 108 PHE A N 1
ATOM 887 C CA . PHE A 1 108 ? 2.276 -11.324 2.584 1.00 75.56 108 PHE A CA 1
ATOM 888 C C . PHE A 1 108 ? 1.818 -12.502 3.464 1.00 75.56 108 PHE A C 1
ATOM 890 O O . PHE A 1 108 ? 1.377 -12.302 4.596 1.00 75.56 108 PHE A O 1
ATOM 897 N N . MET A 1 109 ? 1.912 -13.739 2.964 1.00 61.38 109 MET A N 1
ATOM 898 C CA . MET A 1 109 ? 1.643 -14.935 3.759 1.00 61.38 109 MET A CA 1
ATOM 899 C C . MET A 1 109 ? 2.871 -15.269 4.617 1.00 61.38 109 MET A C 1
ATOM 901 O O . MET A 1 109 ? 3.996 -15.216 4.116 1.00 61.38 109 MET A O 1
ATOM 905 N N . PRO A 1 110 ? 2.701 -15.653 5.895 1.00 47.34 110 PRO A N 1
ATOM 906 C CA . PRO A 1 110 ? 3.815 -16.185 6.663 1.00 47.34 110 PRO A CA 1
ATOM 907 C C . PRO A 1 110 ? 4.351 -17.426 5.942 1.00 47.34 110 PRO A C 1
ATOM 909 O O . PRO A 1 110 ? 3.581 -18.319 5.581 1.00 47.34 110 PRO A O 1
ATOM 912 N N . VAL A 1 111 ? 5.668 -17.477 5.725 1.00 43.84 111 VAL A N 1
ATOM 913 C CA . VAL A 1 111 ? 6.343 -18.696 5.272 1.00 43.84 111 VAL A CA 1
ATOM 914 C C . VAL A 1 111 ? 6.083 -19.749 6.345 1.00 43.84 111 VAL A C 1
ATOM 916 O O . VAL A 1 111 ? 6.639 -19.667 7.438 1.00 43.84 111 VAL A O 1
ATOM 919 N N . VAL A 1 112 ? 5.183 -20.694 6.070 1.00 38.69 112 VAL A N 1
ATOM 920 C CA . VAL A 1 112 ? 5.065 -21.898 6.892 1.00 38.69 112 VAL A CA 1
ATOM 921 C C . VAL A 1 112 ? 6.280 -22.758 6.530 1.00 38.69 112 VAL A C 1
ATOM 923 O O . VAL A 1 112 ? 6.408 -23.097 5.351 1.00 38.69 112 VAL A O 1
ATOM 926 N N . PRO A 1 113 ? 7.205 -23.010 7.474 1.00 41.81 113 PRO A N 1
ATOM 927 C CA . PRO A 1 113 ? 8.404 -23.801 7.214 1.00 41.81 113 PRO A CA 1
ATOM 928 C C . PRO A 1 113 ? 8.083 -25.257 6.862 1.00 41.81 113 PRO A C 1
ATOM 930 O O . PRO A 1 113 ? 7.040 -25.773 7.330 1.00 41.81 113 PRO A O 1
#

Sequence (113 aa):
DPGPWFNSAKFFDIEYQTYGRVPAELEAGHDAHTWEHPDGRRSLHLVWEKVSRRFLGVNALGVRLRHEVFDAWLREGASIDAVVAGLERAHFDPEFHRRYVRDLAQSFMPVVP

pLDDT: mean 86.59, std 14.19, range [38.69, 98.38]

Radius of gyration: 13.61 Å; chains: 1; bounding box: 32×39×37 Å

Foldseek 3Di:
DDFFDKDWDDDPLKIKIKTFDDDPDADDQKDWDKDADPVRQWIKIWMAGPPVQFTGMIIIMRFDFDPVVRRVSNVVRHGVVCCLVCVLVGGDDPPVRPPVSVVRSVSVDPPPD